Protein AF-A0A561VZQ4-F1 (afdb_monomer_lite)

Radius of gyration: 11.8 Å; chains: 1; bounding box: 27×37×22 Å

Secondary structure (DSSP, 8-state):
----TTTSS-HHHHHHHHHHHHHTT-SEEEESS---HHHHHHHHHHHTSEEEEHHHHHS---

Organism: NCBI:txid1316803

InterPro domains:
  IPR025121 GTPase HflX, N-terminal [PF13167] (4-53)

Foldseek 3Di:
DDQDPQASDDPVVLLVQLVVCVVVVPQEDEAQDDHDPVNQVVSCVSNVHGYYYPVVVVPDDD

Structure (mmCIF, N/CA/C/O backbone):
data_AF-A0A561VZQ4-F1
#
_entry.id   AF-A0A561VZQ4-F1
#
loop_
_atom_site.group_PDB
_atom_site.id
_atom_site.type_symbol
_atom_site.label_atom_id
_atom_site.label_alt_id
_atom_site.label_comp_id
_atom_site.label_asym_id
_atom_site.label_entity_id
_atom_site.label_seq_id
_atom_site.pdbx_PDB_ins_code
_atom_site.Cartn_x
_atom_site.Cartn_y
_atom_site.Cartn_z
_atom_site.occupancy
_atom_site.B_iso_or_equiv
_atom_site.auth_seq_id
_atom_site.auth_comp_id
_atom_site.auth_asym_id
_atom_site.auth_atom_id
_atom_site.pdbx_PDB_model_num
ATOM 1 N N . MET A 1 1 ? 13.793 18.046 -2.763 1.00 49.94 1 MET A N 1
ATOM 2 C CA . MET A 1 1 ? 13.350 16.912 -1.917 1.00 49.94 1 MET A CA 1
ATOM 3 C C . MET A 1 1 ? 13.798 15.622 -2.592 1.00 49.94 1 MET A C 1
ATOM 5 O O . MET A 1 1 ? 13.374 15.415 -3.723 1.00 49.94 1 MET A O 1
ATOM 9 N N . PRO A 1 2 ? 14.704 14.810 -2.014 1.00 50.09 2 PRO A N 1
ATOM 10 C CA . PRO A 1 2 ? 15.274 13.684 -2.742 1.00 50.09 2 PRO A CA 1
ATOM 11 C C . PRO A 1 2 ? 14.272 12.527 -2.802 1.00 50.09 2 PRO A C 1
ATOM 13 O O . PRO A 1 2 ? 13.657 12.159 -1.801 1.00 50.09 2 PRO A O 1
ATOM 16 N N . PHE A 1 3 ? 14.114 11.951 -3.991 1.00 48.03 3 PHE A N 1
ATOM 17 C CA . PHE A 1 3 ? 13.409 10.691 -4.184 1.00 48.03 3 PHE A CA 1
ATOM 18 C C . PHE A 1 3 ? 14.170 9.595 -3.440 1.00 48.03 3 PHE A C 1
ATOM 20 O O . PHE A 1 3 ? 15.314 9.277 -3.772 1.00 48.03 3 PHE A O 1
ATOM 27 N N . SER A 1 4 ? 13.550 9.016 -2.414 1.00 48.53 4 SER A N 1
ATOM 28 C CA . SER A 1 4 ? 14.109 7.833 -1.778 1.00 48.53 4 SER A CA 1
ATOM 29 C C . SER A 1 4 ? 13.996 6.678 -2.768 1.00 48.53 4 SER A C 1
ATOM 31 O O . SER A 1 4 ? 12.894 6.232 -3.095 1.00 48.53 4 SER A O 1
ATOM 33 N N . ARG A 1 5 ? 15.141 6.170 -3.238 1.00 52.88 5 ARG A N 1
ATOM 34 C CA . ARG A 1 5 ? 15.222 4.988 -4.118 1.00 52.88 5 ARG A CA 1
ATOM 35 C C . ARG A 1 5 ? 14.555 3.745 -3.506 1.00 52.88 5 ARG A C 1
ATOM 37 O O . ARG A 1 5 ? 14.333 2.769 -4.208 1.00 52.88 5 ARG A O 1
ATOM 44 N N . ARG A 1 6 ? 14.225 3.783 -2.207 1.00 52.75 6 ARG A N 1
ATOM 45 C CA . ARG A 1 6 ? 13.561 2.706 -1.470 1.00 52.75 6 ARG A CA 1
ATOM 46 C C . ARG A 1 6 ? 12.036 2.713 -1.546 1.00 52.75 6 ARG A C 1
ATOM 48 O O . ARG A 1 6 ? 11.479 1.691 -1.188 1.00 52.75 6 ARG A O 1
ATOM 55 N N . THR A 1 7 ? 11.350 3.747 -2.040 1.00 52.16 7 THR A N 1
ATOM 56 C CA . THR A 1 7 ? 9.864 3.767 -2.023 1.00 52.16 7 THR A CA 1
ATOM 57 C C . THR A 1 7 ? 9.188 4.376 -3.252 1.00 52.16 7 THR A C 1
ATOM 59 O O . THR A 1 7 ? 7.969 4.487 -3.235 1.00 52.16 7 THR A O 1
ATOM 62 N N . LEU A 1 8 ? 9.918 4.798 -4.301 1.00 57.97 8 LEU A N 1
ATOM 63 C CA . LEU A 1 8 ? 9.388 5.531 -5.484 1.00 57.97 8 LEU A CA 1
ATOM 64 C C . LEU A 1 8 ? 8.620 6.838 -5.162 1.00 57.97 8 LEU A C 1
ATOM 66 O O . LEU A 1 8 ? 8.326 7.631 -6.049 1.00 57.97 8 LEU A O 1
ATOM 70 N N . ILE A 1 9 ? 8.345 7.087 -3.884 1.00 62.72 9 ILE A N 1
ATOM 71 C CA . ILE A 1 9 ? 7.480 8.113 -3.330 1.00 62.72 9 ILE A CA 1
ATOM 72 C C . ILE A 1 9 ? 8.191 8.685 -2.095 1.00 62.72 9 ILE A C 1
ATOM 74 O O . ILE A 1 9 ? 8.789 7.944 -1.309 1.00 62.72 9 ILE A O 1
ATOM 78 N N . SER A 1 10 ? 8.162 10.009 -1.926 1.00 69.69 10 SER A N 1
ATOM 79 C CA . SER A 1 10 ? 8.681 10.660 -0.718 1.00 69.69 10 SER A CA 1
ATOM 80 C C . SER A 1 10 ? 7.842 10.291 0.513 1.00 69.69 10 SER A C 1
ATOM 82 O O . SER A 1 10 ? 6.662 9.965 0.402 1.00 69.69 10 SER A O 1
ATOM 84 N N . SER A 1 11 ? 8.422 10.389 1.711 1.00 69.75 11 SER A N 1
ATOM 85 C CA . SER A 1 11 ? 7.701 10.126 2.967 1.00 69.7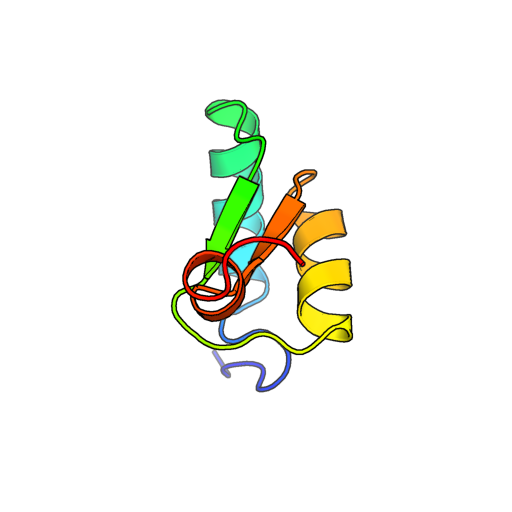5 11 SER A CA 1
ATOM 86 C C . SER A 1 11 ? 6.434 10.980 3.127 1.00 69.75 11 SER A C 1
ATOM 88 O O . SER A 1 11 ? 5.439 10.497 3.662 1.00 69.75 11 SER A O 1
ATOM 90 N N . GLY A 1 12 ? 6.443 12.222 2.624 1.00 78.00 12 GLY A N 1
ATOM 91 C CA . GLY A 1 12 ? 5.267 13.099 2.604 1.00 78.00 12 GLY A CA 1
ATOM 92 C C . GLY A 1 12 ? 4.131 12.534 1.751 1.00 78.00 12 GLY A C 1
ATOM 93 O O . GLY A 1 12 ? 3.021 12.354 2.243 1.00 78.00 12 GLY A O 1
ATOM 94 N N . LYS A 1 13 ? 4.431 12.135 0.511 1.00 79.94 13 LYS A N 1
ATOM 95 C CA . LYS A 1 13 ? 3.431 11.549 -0.388 1.00 79.94 13 LYS A CA 1
ATOM 96 C C . LYS A 1 13 ? 2.902 10.198 0.101 1.00 79.94 13 LYS A C 1
ATOM 98 O O . LYS A 1 13 ? 1.729 9.907 -0.091 1.00 79.94 13 LYS A O 1
ATOM 103 N N . ALA A 1 14 ? 3.721 9.388 0.774 1.00 81.88 14 ALA A N 1
ATOM 104 C CA . ALA A 1 14 ? 3.238 8.146 1.382 1.00 81.88 14 ALA A CA 1
ATOM 105 C C . ALA A 1 14 ? 2.158 8.416 2.449 1.00 81.88 14 ALA A C 1
ATOM 107 O O . ALA A 1 14 ? 1.165 7.699 2.525 1.00 81.88 14 ALA A O 1
ATOM 108 N N . ARG A 1 15 ? 2.300 9.485 3.243 1.00 82.81 15 ARG A N 1
ATOM 109 C CA . ARG A 1 15 ? 1.281 9.863 4.237 1.00 82.81 15 ARG A CA 1
ATOM 110 C C . ARG A 1 15 ? -0.006 10.378 3.597 1.00 82.81 15 ARG A C 1
ATOM 112 O O . ARG A 1 15 ? -1.079 10.030 4.080 1.00 82.81 15 ARG A O 1
ATOM 119 N N . GLU A 1 16 ? 0.099 11.160 2.524 1.00 85.81 16 GLU A N 1
ATOM 120 C CA . GLU A 1 16 ? -1.064 11.621 1.747 1.00 85.81 16 GLU A CA 1
ATOM 121 C C . GLU A 1 16 ? -1.859 10.428 1.195 1.00 85.81 16 GLU A C 1
ATOM 123 O O . GLU A 1 16 ? -3.071 10.346 1.385 1.00 85.81 16 GLU A O 1
ATOM 128 N N . ILE A 1 17 ? -1.167 9.455 0.592 1.00 86.88 17 ILE A N 1
ATOM 129 C CA . ILE A 1 17 ? -1.794 8.235 0.067 1.00 86.88 17 ILE A CA 1
ATOM 130 C C . ILE A 1 17 ? -2.438 7.432 1.199 1.00 86.88 17 ILE A C 1
ATOM 132 O O . ILE A 1 17 ? -3.584 7.022 1.069 1.00 86.88 17 ILE A O 1
ATOM 136 N N . ALA A 1 18 ? -1.764 7.277 2.342 1.00 87.94 18 ALA A N 1
ATOM 137 C CA . ALA A 1 18 ? -2.331 6.587 3.499 1.00 87.94 18 ALA A CA 1
ATOM 138 C C . ALA A 1 18 ? -3.642 7.222 3.990 1.00 87.94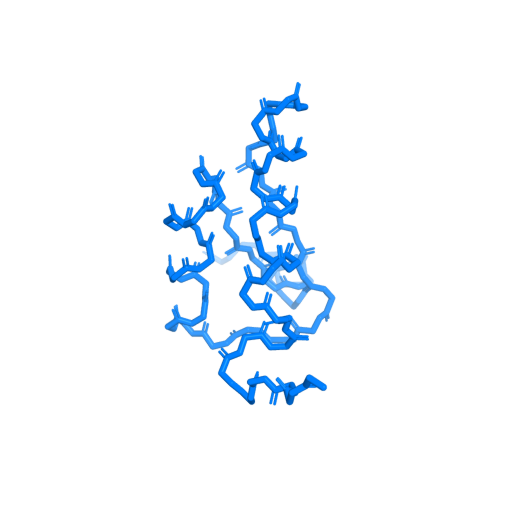 18 ALA A C 1
ATOM 140 O O . ALA A 1 18 ? -4.580 6.521 4.367 1.00 87.94 18 ALA A O 1
ATOM 141 N N . GLN A 1 19 ? -3.713 8.557 4.007 1.00 89.00 19 GLN A N 1
ATOM 142 C CA . GLN A 1 19 ? -4.934 9.272 4.375 1.00 89.00 19 GLN A CA 1
ATOM 143 C C . GLN A 1 19 ? -6.043 9.047 3.346 1.00 89.00 19 GLN A C 1
ATOM 145 O O . GLN A 1 19 ? -7.170 8.760 3.743 1.00 89.00 19 GLN A O 1
ATOM 150 N N . ALA A 1 20 ? -5.720 9.106 2.052 1.00 90.00 20 ALA A N 1
ATOM 151 C CA . ALA A 1 20 ? -6.674 8.828 0.983 1.00 90.00 20 ALA A CA 1
ATOM 152 C C . ALA A 1 20 ? -7.198 7.382 1.040 1.00 90.00 20 ALA A C 1
ATOM 154 O O . ALA A 1 20 ? -8.406 7.174 0.967 1.00 90.00 20 ALA A O 1
ATOM 155 N N . CYS A 1 21 ? -6.319 6.396 1.256 1.00 91.12 21 CYS A N 1
ATOM 156 C CA . CYS A 1 21 ? -6.695 4.990 1.408 1.00 91.12 21 CYS A CA 1
ATOM 157 C C . CYS A 1 21 ? -7.654 4.782 2.582 1.00 91.12 21 CYS A C 1
ATOM 159 O O . CYS A 1 21 ? -8.671 4.116 2.419 1.00 91.12 21 CYS A O 1
ATOM 161 N N . ARG A 1 22 ? -7.379 5.390 3.744 1.00 89.69 22 ARG A N 1
ATOM 162 C CA . ARG A 1 22 ? -8.279 5.301 4.904 1.00 89.69 22 ARG A CA 1
ATOM 163 C C . ARG A 1 22 ? -9.620 5.984 4.659 1.00 89.69 22 ARG A C 1
ATOM 165 O O . ARG A 1 22 ? -10.651 5.409 4.986 1.00 89.69 22 ARG A O 1
ATOM 172 N N . ALA A 1 23 ? -9.610 7.187 4.085 1.00 90.19 23 ALA A N 1
ATOM 173 C CA . ALA A 1 23 ? -10.831 7.939 3.804 1.00 90.19 23 ALA A CA 1
ATOM 174 C C . ALA A 1 23 ? -11.739 7.218 2.795 1.00 90.19 23 ALA A C 1
ATOM 176 O O . ALA A 1 23 ? -12.956 7.250 2.941 1.00 90.19 23 ALA A O 1
ATOM 177 N N . ALA A 1 24 ? -11.147 6.546 1.806 1.00 91.44 24 ALA A N 1
ATOM 178 C CA . ALA A 1 24 ? -11.868 5.782 0.793 1.00 91.44 24 ALA A CA 1
ATOM 179 C C . ALA A 1 24 ? -12.061 4.295 1.151 1.00 91.44 24 ALA A C 1
ATOM 181 O O . ALA A 1 24 ? -12.576 3.550 0.325 1.00 91.44 24 ALA A O 1
ATOM 182 N N . GLN A 1 25 ? -11.645 3.861 2.350 1.00 90.62 25 GLN A N 1
ATOM 183 C CA . GLN A 1 25 ? -11.716 2.464 2.808 1.00 90.62 25 GLN A CA 1
ATOM 184 C C . GLN A 1 25 ? -11.126 1.466 1.795 1.00 90.62 25 GLN A C 1
ATOM 186 O O . GLN A 1 25 ? -11.692 0.414 1.513 1.00 90.62 25 GLN A O 1
ATOM 191 N N . VAL A 1 26 ? -9.977 1.819 1.222 1.00 91.25 26 VAL A N 1
ATOM 192 C CA . VAL A 1 26 ? -9.298 1.005 0.211 1.00 91.25 26 VAL A CA 1
ATOM 193 C C . VAL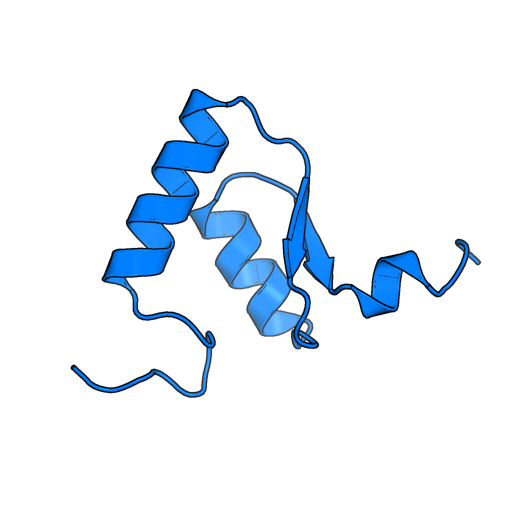 A 1 26 ? -8.762 -0.275 0.841 1.00 91.25 26 VAL A C 1
ATOM 195 O O . VAL A 1 26 ? -7.934 -0.218 1.746 1.00 91.25 26 VAL A O 1
ATOM 198 N N . GLU A 1 27 ? -9.158 -1.424 0.300 1.00 90.62 27 GLU A N 1
ATOM 199 C CA . GLU A 1 27 ? -8.626 -2.727 0.716 1.00 90.62 27 GLU A CA 1
ATOM 200 C C . GLU A 1 27 ? -7.300 -3.067 0.018 1.00 90.62 27 GLU A C 1
ATOM 202 O O . GLU A 1 27 ? -6.438 -3.719 0.611 1.00 90.62 27 GLU A O 1
ATOM 207 N N . VAL A 1 28 ? -7.106 -2.586 -1.220 1.00 91.75 28 VAL A N 1
ATOM 208 C CA . VAL A 1 28 ? -5.922 -2.874 -2.046 1.00 91.75 28 VAL A CA 1
ATOM 209 C C . VAL A 1 28 ? -5.416 -1.625 -2.773 1.00 91.75 28 VAL A C 1
ATOM 211 O O . VAL A 1 28 ? -6.149 -0.994 -3.533 1.00 91.75 28 VAL A O 1
ATOM 214 N N . ALA A 1 29 ? -4.136 -1.297 -2.600 1.00 90.62 29 ALA A N 1
ATOM 215 C CA . ALA A 1 29 ? -3.424 -0.284 -3.370 1.00 90.62 29 ALA A CA 1
ATOM 216 C C . ALA A 1 29 ? -2.488 -0.944 -4.397 1.00 90.62 29 ALA A C 1
ATOM 218 O O . ALA A 1 29 ? -1.581 -1.703 -4.049 1.00 90.62 29 ALA A O 1
ATOM 219 N N . VAL A 1 30 ? -2.692 -0.622 -5.676 1.00 90.38 30 VAL A N 1
ATOM 220 C CA . VAL A 1 30 ? -1.923 -1.188 -6.793 1.00 90.38 30 VAL A CA 1
ATOM 221 C C . VAL A 1 30 ? -0.889 -0.185 -7.287 1.00 90.38 30 VAL A C 1
ATOM 223 O O . VAL A 1 30 ? -1.222 0.949 -7.635 1.00 90.38 30 VAL A O 1
ATOM 226 N N . PHE A 1 31 ? 0.366 -0.616 -7.376 1.00 87.44 31 PHE A N 1
ATOM 227 C CA . PHE A 1 31 ? 1.455 0.174 -7.940 1.00 87.44 31 PHE A CA 1
ATOM 228 C C . PHE A 1 31 ? 1.804 -0.319 -9.335 1.00 87.44 31 PHE A C 1
ATOM 230 O O . PHE A 1 31 ? 2.201 -1.463 -9.510 1.00 87.44 31 PHE A O 1
ATOM 237 N N . ALA A 1 32 ? 1.728 0.564 -10.331 1.00 83.44 32 ALA A N 1
ATOM 238 C CA . ALA A 1 32 ? 2.108 0.224 -11.704 1.00 83.44 32 ALA A CA 1
ATOM 239 C C . ALA A 1 32 ? 3.590 -0.181 -11.831 1.00 83.44 32 ALA A C 1
ATOM 241 O O . ALA A 1 32 ? 3.941 -0.994 -12.679 1.00 83.44 32 ALA A O 1
ATOM 242 N N . ASN A 1 33 ? 4.455 0.365 -10.971 1.00 78.75 33 ASN A N 1
ATOM 243 C CA . ASN A 1 33 ? 5.862 -0.011 -10.921 1.00 78.75 33 ASN A CA 1
ATOM 244 C C . ASN A 1 33 ? 6.058 -1.261 -10.054 1.00 78.75 33 ASN A C 1
ATOM 246 O O . ASN A 1 33 ? 5.475 -1.318 -8.967 1.00 78.75 33 ASN A O 1
ATOM 250 N N . PRO A 1 34 ? 6.936 -2.195 -10.460 1.00 82.88 34 PRO A N 1
ATOM 251 C CA . PRO A 1 34 ? 7.315 -3.322 -9.624 1.00 82.88 34 PRO 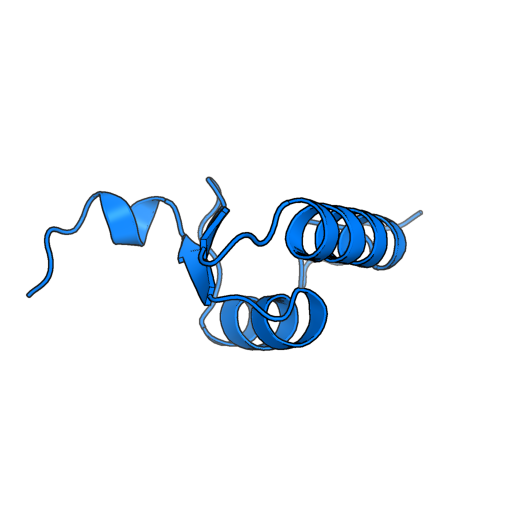A CA 1
ATOM 252 C C . PRO A 1 34 ? 7.822 -2.857 -8.260 1.00 82.88 34 PRO A C 1
ATOM 254 O O . PRO A 1 34 ? 8.708 -2.002 -8.150 1.00 82.88 34 PRO A O 1
ATOM 257 N N . LEU A 1 35 ? 7.261 -3.444 -7.212 1.00 84.75 35 LEU A N 1
ATOM 258 C CA . LEU A 1 35 ? 7.695 -3.271 -5.841 1.00 84.75 35 LEU A CA 1
ATOM 259 C C . LEU A 1 35 ? 8.464 -4.510 -5.389 1.00 84.75 35 LEU A C 1
ATOM 261 O O . LEU A 1 35 ? 8.061 -5.652 -5.594 1.00 84.75 35 LEU A O 1
ATOM 265 N N . THR A 1 36 ? 9.558 -4.310 -4.672 1.00 87.06 36 THR A N 1
ATOM 266 C CA . THR A 1 36 ? 10.200 -5.392 -3.917 1.00 87.06 36 THR A CA 1
ATOM 267 C C . THR A 1 36 ? 9.282 -5.878 -2.785 1.00 87.06 36 THR A C 1
ATOM 269 O O . THR A 1 36 ? 8.399 -5.155 -2.319 1.00 87.06 36 THR A O 1
ATOM 272 N N . LYS A 1 37 ? 9.501 -7.102 -2.281 1.00 87.81 37 LYS A N 1
ATOM 273 C CA . LYS A 1 37 ? 8.754 -7.630 -1.117 1.00 87.81 37 LYS A CA 1
ATOM 274 C C . LYS A 1 37 ? 8.824 -6.693 0.096 1.00 87.81 37 LYS A C 1
ATOM 276 O O . LYS A 1 37 ? 7.820 -6.465 0.757 1.00 87.81 37 LYS A O 1
ATOM 281 N N . HIS A 1 38 ? 9.994 -6.104 0.342 1.00 87.56 38 HIS A N 1
ATOM 282 C CA . HIS A 1 38 ? 10.191 -5.162 1.443 1.00 87.56 38 HIS A CA 1
ATOM 283 C C . HIS A 1 38 ? 9.389 -3.864 1.255 1.00 87.56 38 HIS A C 1
ATOM 285 O O . HIS A 1 38 ? 8.793 -3.369 2.205 1.00 87.56 38 HIS A O 1
ATOM 291 N N . GLN A 1 39 ? 9.321 -3.338 0.028 1.00 86.94 39 GLN A N 1
ATOM 292 C CA . GLN A 1 39 ? 8.520 -2.150 -0.287 1.00 86.94 39 GLN A CA 1
ATOM 293 C C . GLN A 1 39 ? 7.028 -2.375 -0.064 1.00 86.94 39 GLN A C 1
ATOM 295 O O . GLN A 1 39 ? 6.378 -1.514 0.520 1.00 86.94 39 GLN A O 1
ATOM 300 N N . ARG A 1 40 ? 6.504 -3.530 -0.491 1.00 90.06 40 ARG A N 1
ATOM 301 C CA . ARG A 1 40 ? 5.099 -3.901 -0.269 1.00 90.06 40 ARG A CA 1
ATOM 302 C C . ARG A 1 40 ? 4.753 -3.941 1.215 1.00 90.06 40 ARG A C 1
ATOM 304 O O . ARG A 1 40 ? 3.767 -3.333 1.606 1.00 90.06 40 ARG A O 1
ATOM 311 N N . ALA A 1 41 ? 5.597 -4.574 2.032 1.00 89.19 41 ALA A N 1
ATOM 312 C CA . ALA A 1 41 ? 5.390 -4.638 3.478 1.00 89.19 41 ALA A CA 1
ATOM 313 C C . ALA A 1 41 ? 5.364 -3.238 4.116 1.00 89.19 41 ALA A C 1
ATOM 315 O O . ALA A 1 41 ? 4.384 -2.866 4.749 1.00 89.19 41 ALA A O 1
ATOM 316 N N . VAL A 1 42 ? 6.392 -2.418 3.862 1.00 90.12 42 VAL A N 1
ATOM 317 C CA . VAL A 1 42 ? 6.488 -1.070 4.448 1.00 90.12 42 VAL A CA 1
ATOM 318 C C . VAL A 1 42 ? 5.337 -0.165 3.998 1.00 90.12 42 VAL A C 1
ATOM 320 O O . VAL A 1 42 ? 4.796 0.587 4.803 1.00 90.12 42 VAL A O 1
ATOM 323 N N . LEU A 1 43 ? 4.955 -0.203 2.718 1.00 89.44 43 LEU A N 1
ATOM 324 C CA . LEU A 1 43 ? 3.835 0.598 2.217 1.00 89.44 43 LEU A CA 1
ATOM 325 C C . LEU A 1 43 ? 2.494 0.102 2.768 1.00 89.44 43 LEU A C 1
ATOM 327 O O . LEU A 1 43 ? 1.656 0.932 3.111 1.00 89.44 43 LEU A O 1
ATOM 331 N N . GLY A 1 44 ? 2.315 -1.214 2.904 1.00 91.12 44 GLY A N 1
ATOM 332 C CA . GLY A 1 44 ? 1.122 -1.807 3.506 1.00 91.12 44 GLY A CA 1
ATOM 333 C C . GLY A 1 44 ? 0.928 -1.365 4.952 1.00 91.12 44 GLY A C 1
ATOM 334 O O . GLY A 1 44 ? -0.151 -0.891 5.301 1.00 91.12 44 GLY A O 1
ATOM 335 N N . ASP A 1 45 ? 1.995 -1.390 5.753 1.00 90.44 45 ASP A N 1
ATOM 336 C CA . ASP A 1 45 ? 1.965 -0.906 7.139 1.00 90.44 45 ASP A CA 1
ATOM 337 C C . ASP A 1 45 ? 1.596 0.586 7.219 1.00 90.44 45 ASP A C 1
ATOM 339 O O . ASP A 1 45 ? 0.849 1.010 8.102 1.00 90.44 45 ASP A O 1
ATOM 343 N N . ILE A 1 46 ? 2.092 1.404 6.283 1.00 89.75 46 ILE A N 1
ATOM 344 C CA . ILE A 1 46 ? 1.807 2.847 6.253 1.00 89.75 46 ILE A CA 1
ATOM 345 C C . ILE A 1 46 ? 0.362 3.122 5.811 1.00 89.75 46 ILE A C 1
ATOM 347 O O . ILE A 1 46 ? -0.287 4.025 6.353 1.00 89.75 46 ILE A O 1
ATOM 351 N N . PHE A 1 47 ? -0.139 2.392 4.813 1.00 90.56 47 PHE A N 1
ATOM 352 C CA . PHE A 1 47 ? -1.461 2.630 4.229 1.00 90.56 47 PHE A CA 1
ATOM 353 C C . PHE A 1 47 ? -2.584 1.979 5.038 1.00 90.56 47 PHE A C 1
ATOM 355 O O . PHE A 1 47 ? -3.694 2.512 5.059 1.00 90.56 47 PHE A O 1
ATOM 362 N N . GLY A 1 48 ? -2.284 0.894 5.754 1.00 91.50 48 GLY A N 1
ATOM 363 C CA . GLY A 1 48 ? -3.272 0.079 6.457 1.00 91.50 48 GLY A CA 1
ATOM 364 C C . GLY A 1 48 ? -4.089 -0.809 5.517 1.00 91.50 48 GLY A C 1
ATOM 365 O O . GLY A 1 48 ? -5.215 -1.162 5.852 1.00 91.50 48 GLY A O 1
ATOM 366 N N . CYS A 1 49 ? -3.554 -1.130 4.336 1.00 92.44 49 CYS A N 1
ATOM 367 C CA . CYS A 1 49 ? -4.211 -1.954 3.324 1.00 92.44 49 CYS A CA 1
ATOM 368 C C . CYS A 1 49 ? -3.198 -2.814 2.554 1.00 92.44 49 CYS A C 1
ATOM 370 O O . CYS A 1 49 ? -1.982 -2.637 2.686 1.00 92.44 49 CYS A O 1
ATOM 372 N N . LEU A 1 50 ? -3.689 -3.764 1.755 1.00 91.12 50 LEU A N 1
ATOM 373 C CA . LEU A 1 50 ? -2.829 -4.626 0.949 1.00 91.12 50 LEU A CA 1
ATOM 374 C C . LEU A 1 50 ? -2.160 -3.811 -0.166 1.00 91.12 50 LEU A C 1
ATOM 376 O O . LEU A 1 50 ? -2.821 -3.054 -0.871 1.00 91.12 50 LEU A O 1
ATOM 380 N N . VAL A 1 51 ? -0.854 -3.995 -0.369 1.00 92.19 51 VAL A N 1
ATOM 381 C CA . VAL A 1 51 ? -0.105 -3.333 -1.448 1.00 92.19 51 VAL A CA 1
ATOM 382 C C . VAL A 1 51 ? 0.451 -4.371 -2.412 1.00 92.19 51 VAL A C 1
ATOM 384 O O . VAL A 1 51 ? 1.213 -5.251 -2.006 1.00 92.19 51 VAL A O 1
ATOM 387 N N . ILE A 1 52 ? 0.110 -4.231 -3.693 1.00 89.62 52 ILE A N 1
ATOM 388 C CA . ILE A 1 52 ? 0.557 -5.128 -4.768 1.00 89.62 52 ILE A CA 1
ATOM 389 C C . ILE A 1 52 ? 1.167 -4.350 -5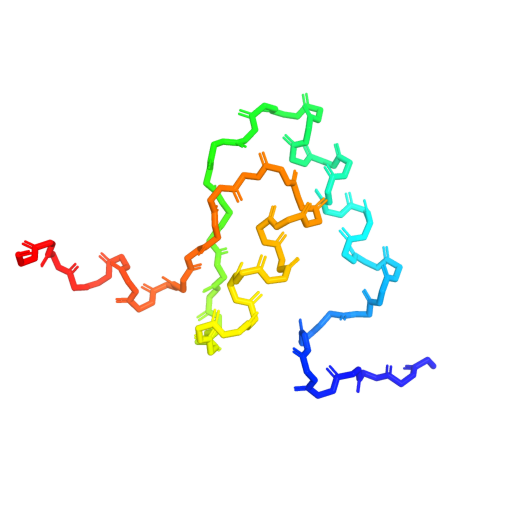.935 1.00 89.62 52 ILE A C 1
ATOM 391 O O . ILE A 1 52 ? 0.876 -3.169 -6.150 1.00 89.62 52 ILE A O 1
ATOM 395 N N . SER A 1 53 ? 2.026 -5.022 -6.693 1.00 87.81 53 SER A N 1
ATOM 396 C CA . SER A 1 53 ? 2.527 -4.537 -7.977 1.00 87.81 53 SER A CA 1
ATOM 397 C C . SER A 1 53 ? 1.497 -4.819 -9.077 1.00 87.81 53 SER A C 1
ATOM 399 O O . SER A 1 53 ? 0.781 -5.815 -9.023 1.00 87.81 53 SER A O 1
ATOM 401 N N . GLY A 1 54 ? 1.482 -4.024 -10.145 1.00 81.44 54 GLY A N 1
ATOM 402 C CA . GLY A 1 54 ? 0.679 -4.307 -11.340 1.00 81.44 54 GLY A CA 1
ATOM 403 C C . GLY A 1 54 ? 1.051 -5.636 -12.009 1.00 81.44 54 GLY A C 1
ATOM 404 O O . GLY A 1 54 ? 0.203 -6.275 -12.619 1.00 81.44 54 GLY A O 1
ATOM 405 N N . GLU A 1 55 ? 2.292 -6.101 -11.837 1.00 81.56 55 GLU A N 1
ATOM 406 C CA . GLU A 1 55 ? 2.726 -7.430 -12.292 1.00 81.56 55 GLU A CA 1
ATOM 407 C C . GLU A 1 55 ? 1.992 -8.574 -11.564 1.00 81.56 55 GLU A C 1
ATOM 409 O O . GLU A 1 55 ? 1.726 -9.607 -12.175 1.00 81.56 55 GLU A O 1
ATOM 414 N N . ASP A 1 56 ? 1.587 -8.364 -10.303 1.00 76.94 56 ASP A N 1
ATOM 415 C CA . ASP A 1 56 ? 0.838 -9.346 -9.509 1.00 76.94 56 ASP A CA 1
ATOM 416 C C . ASP A 1 56 ? -0.607 -9.497 -10.029 1.00 76.94 56 ASP A C 1
ATOM 418 O O . ASP A 1 56 ? -1.240 -10.520 -9.797 1.00 76.94 56 ASP A O 1
ATOM 422 N N . LEU A 1 57 ? -1.132 -8.499 -10.758 1.00 72.12 57 LEU A N 1
ATOM 423 C CA . LEU A 1 57 ? -2.454 -8.560 -11.400 1.00 72.12 57 LEU A CA 1
ATOM 424 C C . LEU A 1 57 ? -2.436 -9.314 -12.735 1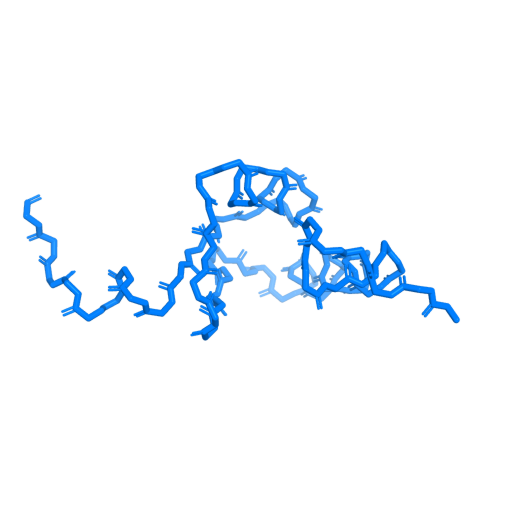.00 72.12 57 LEU A C 1
ATOM 426 O O . LEU A 1 57 ? -3.461 -9.840 -13.163 1.00 72.12 57 LEU A O 1
ATOM 430 N N . LEU A 1 58 ? -1.288 -9.319 -13.418 1.00 68.00 58 LEU A N 1
ATOM 431 C CA . LEU A 1 58 ? -1.118 -9.944 -14.733 1.00 68.00 58 LEU A CA 1
ATOM 432 C C . LEU A 1 58 ? -0.734 -11.423 -14.633 1.00 68.00 58 LEU A C 1
ATOM 434 O O . LEU A 1 58 ? -0.878 -12.157 -15.610 1.00 68.00 58 LEU A O 1
ATOM 438 N N . ALA A 1 59 ? -0.272 -11.867 -13.464 1.00 59.19 59 ALA A N 1
ATOM 439 C CA . ALA A 1 59 ? -0.164 -13.276 -13.137 1.00 59.19 59 ALA A CA 1
ATOM 440 C C . ALA A 1 59 ? -1.500 -13.739 -12.524 1.00 59.19 59 ALA A C 1
ATOM 442 O O . ALA A 1 59 ? -1.756 -13.441 -11.357 1.00 59.19 59 ALA A O 1
ATOM 443 N N . PRO A 1 60 ? -2.379 -14.448 -13.262 1.00 48.47 60 PRO A N 1
ATOM 444 C CA . PRO A 1 60 ? -3.538 -15.067 -12.636 1.00 48.47 60 PRO A CA 1
ATOM 445 C C . PRO A 1 60 ? -3.038 -16.010 -11.538 1.00 48.47 60 PRO A C 1
ATOM 447 O O . PRO A 1 60 ? -2.083 -16.761 -11.755 1.00 48.47 60 PRO A O 1
ATOM 450 N N . GLY A 1 61 ? -3.654 -15.900 -10.357 1.00 53.66 61 GLY A N 1
ATOM 451 C CA . GLY A 1 61 ? -3.285 -16.633 -9.149 1.00 53.66 61 GLY A CA 1
ATOM 452 C C . GLY A 1 61 ? -2.958 -18.092 -9.448 1.00 53.66 61 GLY A C 1
ATOM 453 O O . GLY A 1 61 ? -3.757 -18.806 -10.056 1.00 53.66 61 GLY A O 1
ATOM 454 N N . ARG A 1 62 ? -1.751 -18.494 -9.057 1.00 44.03 62 ARG A N 1
ATOM 455 C CA . ARG A 1 62 ? -1.314 -19.885 -9.061 1.00 44.03 62 ARG A CA 1
ATOM 456 C C . ARG A 1 62 ? -1.635 -20.529 -7.726 1.00 44.03 62 ARG A C 1
ATOM 458 O O . ARG A 1 62 ? -1.437 -19.837 -6.702 1.00 44.03 62 ARG A O 1
#

pLDDT: mean 79.06, std 15.02, range [44.03, 92.44]

Sequence (62 aa):
MPFSRRTLISSGKAREIAQACRAAQVEVAVFANPLTKHQRAVLGDIFGCLVISGEDLLAPGR